Protein AF-A0A1L9BA15-F1 (afdb_monomer_lite)

Structure (mmCIF, N/CA/C/O backbone):
data_AF-A0A1L9BA15-F1
#
_entry.id   AF-A0A1L9BA15-F1
#
loop_
_atom_site.group_PDB
_atom_site.id
_atom_site.type_symbol
_atom_site.label_atom_id
_atom_site.label_alt_id
_atom_site.label_comp_id
_atom_site.label_asym_id
_atom_site.label_entity_id
_atom_site.label_seq_id
_atom_site.pdbx_PDB_ins_code
_atom_site.Cartn_x
_atom_site.Cartn_y
_atom_site.Cartn_z
_atom_site.occupancy
_atom_site.B_iso_or_equiv
_atom_site.auth_seq_id
_atom_site.auth_comp_id
_atom_site.auth_asym_id
_atom_site.auth_atom_id
_atom_site.pdbx_PDB_model_num
ATOM 1 N N . MET A 1 1 ? 88.529 23.471 9.343 1.00 47.31 1 MET A N 1
ATOM 2 C CA . MET A 1 1 ? 87.704 23.273 8.131 1.00 47.31 1 MET A CA 1
ATOM 3 C C . MET A 1 1 ? 87.068 21.887 8.194 1.00 47.31 1 MET A C 1
ATOM 5 O O . MET A 1 1 ? 87.797 20.909 8.275 1.00 47.31 1 MET A O 1
ATOM 9 N N . ARG A 1 2 ? 85.732 21.803 8.253 1.00 42.19 2 ARG A N 1
ATOM 10 C CA . ARG A 1 2 ? 84.929 20.567 8.141 1.00 42.19 2 ARG A CA 1
ATOM 11 C C . ARG A 1 2 ? 83.706 20.891 7.262 1.00 42.19 2 ARG A C 1
ATOM 13 O O . ARG A 1 2 ? 83.178 21.990 7.424 1.00 42.19 2 ARG A O 1
ATOM 20 N N . PRO A 1 3 ? 83.297 20.012 6.330 1.00 46.72 3 PRO A N 1
ATOM 21 C CA . PRO A 1 3 ? 82.296 20.341 5.317 1.00 46.72 3 PRO A CA 1
ATOM 22 C C . PRO A 1 3 ? 80.857 20.263 5.865 1.00 46.72 3 PRO A C 1
ATOM 24 O O . PRO A 1 3 ? 80.617 19.558 6.852 1.00 46.72 3 PRO A O 1
ATOM 27 N N . PRO A 1 4 ? 79.896 20.970 5.236 1.00 54.53 4 PRO A N 1
ATOM 28 C CA . PRO A 1 4 ? 78.495 20.960 5.639 1.00 54.53 4 PRO A CA 1
ATOM 29 C C . PRO A 1 4 ? 77.814 19.650 5.222 1.00 54.53 4 PRO A C 1
ATOM 31 O O . PRO A 1 4 ? 78.038 19.122 4.133 1.00 54.53 4 PRO A O 1
ATOM 34 N N . ARG A 1 5 ? 76.973 19.114 6.111 1.00 55.62 5 ARG A N 1
ATOM 35 C CA . ARG A 1 5 ? 76.168 17.915 5.860 1.00 55.62 5 ARG A CA 1
ATOM 36 C C . ARG A 1 5 ? 74.982 18.278 4.965 1.00 55.62 5 ARG A C 1
ATOM 38 O O . ARG A 1 5 ? 74.135 19.074 5.355 1.00 55.62 5 ARG A O 1
ATOM 45 N N . LEU A 1 6 ? 74.951 17.676 3.778 1.00 55.84 6 LEU A N 1
ATOM 46 C CA . LEU A 1 6 ? 73.839 17.707 2.830 1.00 55.84 6 LEU A CA 1
ATOM 47 C C . LEU A 1 6 ? 72.576 17.131 3.486 1.00 55.84 6 LEU A C 1
ATOM 49 O O . LEU A 1 6 ? 72.524 15.951 3.834 1.00 55.84 6 LEU A O 1
ATOM 53 N N . ALA A 1 7 ? 71.567 17.983 3.661 1.00 54.56 7 ALA A N 1
ATOM 54 C CA . ALA A 1 7 ? 70.228 17.592 4.071 1.00 54.56 7 ALA A CA 1
ATOM 55 C C . ALA A 1 7 ? 69.564 16.812 2.925 1.00 54.56 7 ALA A C 1
ATOM 57 O O . ALA A 1 7 ? 69.231 17.375 1.885 1.00 54.56 7 ALA A O 1
ATOM 58 N N . SER A 1 8 ? 69.409 15.500 3.108 1.00 62.25 8 SER A N 1
ATOM 59 C CA . SER A 1 8 ? 68.640 14.648 2.198 1.00 62.25 8 SER A CA 1
ATOM 60 C C . SER A 1 8 ? 67.152 14.970 2.332 1.00 62.25 8 SER A C 1
ATOM 62 O O . SER A 1 8 ? 66.527 14.626 3.334 1.00 62.25 8 SER A O 1
ATOM 64 N N . LEU A 1 9 ? 66.590 15.632 1.317 1.00 58.16 9 LEU A N 1
ATOM 65 C CA . LEU A 1 9 ? 65.148 15.722 1.109 1.00 58.16 9 LEU A CA 1
ATOM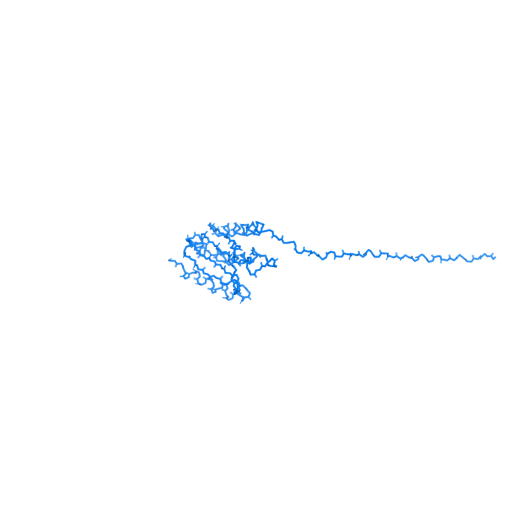 66 C C . LEU A 1 9 ? 64.613 14.334 0.723 1.00 58.16 9 LEU A C 1
ATOM 68 O O . LEU A 1 9 ? 64.749 13.895 -0.418 1.00 58.16 9 LEU A O 1
ATOM 72 N N . LEU A 1 10 ? 63.995 13.649 1.682 1.00 59.12 10 LEU A N 1
ATOM 73 C CA . LEU A 1 10 ? 63.151 12.483 1.434 1.00 59.12 10 LEU A CA 1
ATOM 74 C C . LEU A 1 10 ? 61.813 12.964 0.850 1.00 59.12 10 LEU A C 1
ATOM 76 O O . LEU A 1 10 ? 60.921 13.402 1.574 1.00 59.12 10 LEU A O 1
ATOM 80 N N . LEU A 1 11 ? 61.695 12.903 -0.477 1.00 59.00 11 LEU A N 1
ATOM 81 C CA . LEU A 1 11 ? 60.429 13.015 -1.203 1.00 59.00 11 LEU A CA 1
ATOM 82 C C . LEU A 1 11 ? 59.547 11.805 -0.853 1.00 59.00 11 LEU A C 1
ATOM 84 O O . LEU A 1 11 ? 59.719 10.719 -1.401 1.00 59.00 11 LEU A O 1
ATOM 88 N N . LEU A 1 12 ? 58.610 11.996 0.076 1.00 59.41 12 LEU A N 1
ATOM 89 C CA . LEU A 1 12 ? 57.505 11.071 0.331 1.00 59.41 12 LEU A CA 1
ATOM 90 C C . LEU A 1 12 ? 56.498 11.166 -0.823 1.00 59.41 12 LEU A C 1
ATOM 92 O O . LEU A 1 12 ? 55.601 12.007 -0.830 1.00 59.41 12 LEU A O 1
ATOM 96 N N . THR A 1 13 ? 56.652 10.298 -1.817 1.00 62.91 13 THR A N 1
ATOM 97 C CA . THR A 1 13 ? 55.618 10.012 -2.813 1.00 62.91 13 THR A CA 1
ATOM 98 C C . THR A 1 13 ? 54.492 9.223 -2.147 1.00 62.91 13 THR A C 1
ATOM 100 O O . THR A 1 13 ? 54.563 8.007 -1.988 1.00 62.91 13 THR A O 1
ATOM 103 N N . PHE A 1 14 ? 53.430 9.921 -1.741 1.00 60.16 14 PHE A N 1
ATOM 104 C CA . PHE A 1 14 ? 52.174 9.284 -1.356 1.00 60.16 14 PHE A CA 1
ATOM 105 C C . PHE A 1 14 ? 51.545 8.646 -2.598 1.00 60.16 14 PHE A C 1
ATOM 107 O O . PHE A 1 14 ? 50.926 9.323 -3.418 1.00 60.16 14 PHE A O 1
ATOM 114 N N . ALA A 1 15 ? 51.722 7.334 -2.748 1.00 59.88 15 ALA A N 1
ATOM 115 C CA . ALA A 1 15 ? 50.925 6.535 -3.663 1.00 59.88 15 ALA A CA 1
ATOM 116 C C . ALA A 1 15 ? 49.477 6.541 -3.152 1.00 59.88 15 ALA A C 1
ATOM 118 O O . ALA A 1 15 ? 49.131 5.806 -2.229 1.00 59.88 15 ALA A O 1
ATOM 119 N N . LEU A 1 16 ? 48.642 7.421 -3.708 1.00 63.06 16 LEU A N 1
ATOM 120 C CA . LEU A 1 16 ? 47.197 7.359 -3.520 1.00 63.06 16 LEU A CA 1
ATOM 121 C C . LEU A 1 16 ? 46.725 6.031 -4.125 1.00 63.06 16 LEU A C 1
ATOM 123 O O . LEU A 1 16 ? 46.895 5.842 -5.334 1.00 63.06 16 LEU A O 1
ATOM 127 N N . PRO A 1 17 ? 46.166 5.095 -3.336 1.00 62.94 17 PRO A N 1
ATOM 128 C CA . PRO A 1 17 ? 45.513 3.943 -3.921 1.00 62.94 17 PRO A CA 1
ATOM 129 C C . PRO A 1 17 ? 44.381 4.484 -4.790 1.00 62.94 17 PRO A C 1
ATOM 131 O O . PRO A 1 17 ? 43.506 5.207 -4.309 1.00 62.94 17 PRO A O 1
ATOM 134 N N . ALA A 1 18 ? 44.432 4.177 -6.084 1.00 60.28 18 ALA A N 1
ATOM 135 C CA . ALA A 1 18 ? 43.299 4.359 -6.965 1.00 60.28 18 ALA A CA 1
ATOM 136 C C . ALA A 1 18 ? 42.152 3.540 -6.367 1.00 60.28 18 ALA A C 1
ATOM 138 O O . ALA A 1 18 ? 42.124 2.315 -6.479 1.00 60.28 18 ALA A O 1
ATOM 139 N N . LEU A 1 19 ? 41.243 4.217 -5.665 1.00 59.84 19 LEU A N 1
ATOM 140 C CA . LEU A 1 19 ? 39.937 3.682 -5.338 1.00 59.84 19 LEU A CA 1
ATOM 141 C C . LEU A 1 19 ? 39.258 3.459 -6.687 1.00 59.84 19 LEU A C 1
ATOM 143 O O . LEU A 1 19 ? 38.643 4.366 -7.244 1.00 59.84 19 LEU A O 1
ATOM 147 N N . ALA A 1 20 ? 39.433 2.261 -7.243 1.00 60.47 20 ALA A N 1
ATOM 148 C CA . ALA A 1 20 ? 38.491 1.695 -8.184 1.00 60.47 20 ALA A CA 1
ATOM 149 C C . ALA A 1 20 ? 37.168 1.622 -7.421 1.00 60.47 20 ALA A C 1
ATOM 151 O O . ALA A 1 20 ? 36.885 0.666 -6.705 1.00 60.47 20 ALA A O 1
ATOM 152 N N . GLY A 1 21 ? 36.430 2.731 -7.453 1.00 52.91 21 GLY A N 1
ATOM 153 C CA . GLY A 1 21 ? 35.074 2.791 -6.967 1.00 52.91 21 GLY A CA 1
ATOM 154 C C . GLY A 1 21 ? 34.269 1.905 -7.889 1.00 52.91 21 GLY A C 1
ATOM 155 O O . GLY A 1 21 ? 33.828 2.364 -8.940 1.00 52.91 21 GLY A O 1
ATOM 156 N N . ASP A 1 22 ? 34.113 0.640 -7.508 1.00 58.81 22 ASP A N 1
ATOM 157 C CA . ASP A 1 22 ? 32.990 -0.156 -7.965 1.00 58.81 22 ASP A CA 1
ATOM 158 C C . ASP A 1 22 ? 31.755 0.686 -7.658 1.00 58.81 22 ASP A C 1
ATOM 160 O O . ASP A 1 22 ? 31.360 0.848 -6.498 1.00 58.81 22 ASP A O 1
ATOM 164 N N . ALA A 1 23 ? 31.204 1.321 -8.695 1.00 61.59 23 ALA A N 1
ATOM 165 C CA . ALA A 1 23 ? 29.929 1.997 -8.583 1.00 61.59 23 ALA A CA 1
ATOM 166 C C . ALA A 1 23 ? 28.980 0.964 -7.967 1.00 61.59 23 ALA A C 1
ATOM 168 O O . ALA A 1 23 ? 28.920 -0.150 -8.496 1.00 61.59 23 ALA A O 1
ATOM 169 N N . PRO A 1 24 ? 28.316 1.260 -6.834 1.00 60.31 24 PRO A N 1
ATOM 170 C CA . PRO A 1 24 ? 27.480 0.282 -6.166 1.00 60.31 24 PRO A CA 1
ATOM 171 C C . PRO A 1 24 ? 26.411 -0.165 -7.156 1.00 60.31 24 PRO A C 1
ATOM 173 O O . PRO A 1 24 ? 25.446 0.553 -7.414 1.00 60.31 24 PRO A O 1
ATOM 176 N N . GLY A 1 25 ? 26.622 -1.340 -7.751 1.00 56.41 25 GLY A N 1
ATOM 177 C CA . GLY A 1 25 ? 25.653 -1.958 -8.631 1.00 56.41 25 GLY A CA 1
ATOM 178 C C . GLY A 1 25 ? 24.382 -2.099 -7.817 1.00 56.41 25 GLY A C 1
ATOM 179 O O . GLY A 1 25 ? 24.393 -2.714 -6.747 1.00 56.41 25 GLY A O 1
ATOM 180 N N . THR A 1 26 ? 23.303 -1.469 -8.268 1.00 61.97 26 THR A N 1
ATOM 181 C CA . THR A 1 26 ? 22.002 -1.568 -7.619 1.00 61.97 26 THR A CA 1
ATOM 182 C C . THR A 1 26 ? 21.599 -3.036 -7.627 1.00 61.97 26 THR A C 1
ATOM 184 O O . THR A 1 26 ? 21.189 -3.603 -8.639 1.00 61.97 26 THR A O 1
ATOM 187 N N . ARG A 1 27 ? 21.802 -3.707 -6.490 1.00 66.06 27 ARG A N 1
ATOM 188 C CA . ARG A 1 27 ? 21.474 -5.121 -6.341 1.00 66.06 27 ARG A CA 1
ATOM 189 C C . ARG A 1 27 ? 19.978 -5.271 -6.582 1.00 66.06 27 ARG A C 1
ATOM 191 O O . ARG A 1 27 ? 19.182 -4.807 -5.768 1.00 66.06 27 ARG A O 1
ATOM 198 N N . LYS A 1 28 ? 19.604 -5.922 -7.688 1.00 71.88 28 LYS A N 1
ATOM 199 C CA . LYS A 1 28 ? 18.205 -6.259 -7.964 1.00 71.88 28 LYS A CA 1
ATOM 200 C C . LYS A 1 28 ? 17.675 -7.106 -6.809 1.00 71.88 28 LYS A C 1
ATOM 202 O O . LYS A 1 28 ? 18.197 -8.185 -6.516 1.00 71.88 28 LYS A O 1
ATOM 207 N N . VAL A 1 29 ? 16.666 -6.582 -6.126 1.00 82.19 29 VAL A N 1
ATOM 208 C CA . VAL A 1 29 ? 15.961 -7.274 -5.052 1.00 82.19 29 VAL A CA 1
ATOM 209 C C . VAL A 1 29 ? 15.063 -8.332 -5.695 1.00 82.19 29 VAL A C 1
ATOM 211 O O . VAL A 1 29 ? 14.423 -8.090 -6.717 1.00 82.19 29 VAL A O 1
ATOM 214 N N . SER A 1 30 ? 15.052 -9.551 -5.152 1.00 89.44 30 SER A N 1
ATOM 215 C CA . SER A 1 30 ? 14.207 -10.617 -5.706 1.00 89.44 30 SER A CA 1
ATOM 216 C C . SER A 1 30 ? 12.721 -10.317 -5.469 1.00 89.44 30 SER A C 1
ATOM 218 O O . SER A 1 30 ? 12.374 -9.725 -4.452 1.00 89.44 30 SER A O 1
ATOM 220 N N . ARG A 1 31 ? 11.819 -10.814 -6.330 1.00 90.56 31 ARG A N 1
ATOM 221 C CA . ARG A 1 31 ? 10.356 -10.675 -6.139 1.00 90.56 31 ARG A CA 1
ATOM 222 C C . ARG A 1 31 ? 9.881 -11.143 -4.758 1.00 90.56 31 ARG A C 1
ATOM 224 O O . ARG A 1 31 ? 8.990 -10.550 -4.163 1.00 90.56 31 ARG A O 1
ATOM 231 N N . ARG A 1 32 ? 10.491 -12.212 -4.235 1.00 91.69 32 ARG A N 1
ATOM 232 C CA . ARG A 1 32 ? 10.191 -12.733 -2.895 1.00 91.69 32 ARG A CA 1
ATOM 233 C C . ARG A 1 32 ? 10.581 -11.739 -1.803 1.00 91.69 32 ARG A C 1
ATOM 235 O O . ARG A 1 32 ? 9.844 -11.583 -0.840 1.00 91.69 32 ARG A O 1
ATOM 242 N N . GLU A 1 33 ? 11.731 -11.097 -1.960 1.00 93.12 33 GLU A N 1
ATOM 243 C CA . GLU A 1 33 ? 12.234 -10.112 -1.007 1.00 93.12 33 GLU A CA 1
ATOM 244 C C . GLU A 1 33 ? 11.426 -8.809 -1.066 1.00 93.12 33 GLU A C 1
ATOM 246 O O . GLU A 1 33 ? 11.040 -8.288 -0.029 1.00 93.12 33 GLU A O 1
ATOM 251 N N . GLU A 1 34 ? 11.059 -8.350 -2.262 1.00 92.44 34 GLU A N 1
ATOM 252 C CA . GLU A 1 34 ? 10.118 -7.239 -2.451 1.00 92.44 34 GLU A CA 1
ATOM 253 C C . GLU A 1 34 ? 8.766 -7.505 -1.766 1.00 92.44 34 GLU A C 1
ATOM 255 O O . GLU A 1 34 ? 8.272 -6.673 -1.005 1.00 92.44 34 GLU A O 1
ATOM 260 N N . GLN A 1 35 ? 8.180 -8.692 -1.967 1.00 94.56 35 GLN A N 1
ATOM 261 C CA . GLN A 1 35 ? 6.933 -9.056 -1.291 1.00 94.56 35 GLN A CA 1
ATOM 262 C C . GLN A 1 35 ? 7.117 -9.126 0.233 1.00 94.56 35 GLN A C 1
ATOM 264 O O . GLN A 1 35 ? 6.249 -8.661 0.964 1.00 94.56 35 GLN A O 1
ATOM 269 N N . ARG A 1 36 ? 8.254 -9.639 0.725 1.00 96.69 36 ARG A N 1
ATOM 270 C CA . ARG A 1 36 ? 8.563 -9.686 2.164 1.00 96.69 36 ARG A CA 1
ATOM 271 C C . ARG A 1 36 ? 8.602 -8.285 2.781 1.00 96.69 36 ARG A C 1
ATOM 273 O O . ARG A 1 36 ? 8.032 -8.081 3.849 1.00 96.69 36 ARG A O 1
ATOM 280 N N . LEU A 1 37 ? 9.249 -7.327 2.116 1.00 95.12 37 LEU A N 1
ATOM 281 C CA . LEU A 1 37 ? 9.318 -5.932 2.567 1.00 95.12 37 LEU A CA 1
ATOM 282 C C . LEU A 1 37 ? 7.930 -5.280 2.606 1.00 95.12 37 LEU A C 1
ATOM 284 O O . LEU A 1 37 ? 7.602 -4.570 3.560 1.00 95.12 37 LEU A O 1
ATOM 288 N N . LEU A 1 38 ? 7.089 -5.566 1.608 1.00 94.62 38 LEU A N 1
ATOM 289 C CA . LEU A 1 38 ? 5.700 -5.118 1.603 1.00 94.62 38 LEU A CA 1
ATOM 290 C C . LEU A 1 38 ? 4.895 -5.742 2.752 1.00 94.62 38 LEU A C 1
ATOM 292 O O . LEU A 1 38 ? 4.175 -5.031 3.450 1.00 94.62 38 LEU A O 1
ATOM 296 N N . ASP A 1 39 ? 5.047 -7.045 2.996 1.00 96.69 39 ASP A N 1
ATOM 297 C CA . ASP A 1 39 ? 4.363 -7.748 4.088 1.00 96.69 39 ASP A CA 1
ATOM 298 C C . ASP A 1 39 ? 4.743 -7.164 5.461 1.00 96.69 39 ASP A C 1
ATOM 300 O O . ASP A 1 39 ? 3.888 -7.020 6.340 1.00 96.69 39 ASP A O 1
ATOM 304 N N . GLU A 1 40 ? 6.006 -6.769 5.654 1.00 97.44 40 GLU A N 1
ATOM 305 C CA . GLU A 1 40 ? 6.448 -6.072 6.866 1.00 97.44 40 GLU A CA 1
ATOM 306 C C . GLU A 1 40 ? 5.779 -4.707 7.035 1.00 97.44 40 GLU A C 1
ATOM 308 O O . GLU A 1 40 ? 5.384 -4.353 8.150 1.00 97.44 40 GLU A O 1
ATOM 313 N N . ALA A 1 41 ? 5.633 -3.943 5.950 1.00 95.38 41 ALA A N 1
ATOM 314 C CA . ALA A 1 41 ? 4.918 -2.675 5.980 1.00 95.38 41 ALA A CA 1
ATOM 315 C C . ALA A 1 41 ? 3.438 -2.885 6.334 1.00 95.38 41 ALA A C 1
ATOM 317 O O . ALA A 1 41 ? 2.948 -2.267 7.277 1.00 95.38 41 ALA A O 1
ATOM 318 N N . VAL A 1 42 ? 2.763 -3.838 5.681 1.00 96.00 42 VAL A N 1
ATOM 319 C CA . VAL A 1 42 ? 1.365 -4.197 5.976 1.00 96.00 42 VAL A CA 1
ATOM 320 C C . VAL A 1 42 ? 1.199 -4.605 7.436 1.00 96.00 42 VAL A C 1
ATOM 322 O O . VAL A 1 42 ? 0.237 -4.198 8.086 1.00 96.00 42 VAL A O 1
ATOM 325 N N . LYS A 1 43 ? 2.138 -5.385 7.984 1.00 97.19 43 LYS A N 1
ATOM 326 C CA . LYS A 1 43 ? 2.105 -5.801 9.390 1.00 97.19 43 LYS A CA 1
ATOM 327 C C . LYS A 1 43 ? 2.139 -4.601 10.339 1.00 97.19 43 LYS A C 1
ATOM 329 O O . LYS A 1 43 ? 1.359 -4.576 11.290 1.00 97.19 43 LYS A O 1
ATOM 334 N N . ARG A 1 44 ? 3.017 -3.620 10.094 1.00 96.31 44 ARG A N 1
ATOM 335 C CA . ARG A 1 44 ? 3.092 -2.396 10.912 1.00 96.31 44 ARG A CA 1
ATOM 336 C C . ARG A 1 44 ? 1.797 -1.593 10.829 1.00 96.31 44 ARG A C 1
ATOM 338 O O . ARG A 1 44 ? 1.244 -1.238 11.866 1.00 96.31 44 ARG A O 1
ATOM 345 N N . THR A 1 45 ? 1.270 -1.397 9.627 1.00 95.19 45 THR A N 1
ATOM 346 C CA . THR A 1 45 ? 0.019 -0.662 9.420 1.00 95.19 45 THR A CA 1
ATOM 347 C C . THR A 1 45 ? -1.179 -1.367 10.057 1.00 95.19 45 THR A C 1
ATOM 349 O O . THR A 1 45 ? -1.991 -0.730 10.719 1.00 95.19 45 THR A O 1
ATOM 352 N N . ASN A 1 46 ? -1.276 -2.695 9.944 1.00 95.94 46 ASN A N 1
ATOM 353 C CA . ASN A 1 46 ? -2.312 -3.476 10.624 1.00 95.94 46 ASN A CA 1
ATOM 354 C C . ASN A 1 46 ? -2.246 -3.306 12.144 1.00 95.94 46 ASN A C 1
ATOM 356 O O . ASN A 1 46 ? -3.288 -3.154 12.777 1.00 95.94 46 ASN A O 1
ATOM 360 N N . ALA A 1 47 ? -1.041 -3.291 12.722 1.00 95.38 47 ALA A N 1
ATOM 361 C CA . ALA A 1 47 ? -0.862 -3.044 14.149 1.00 95.38 47 ALA A CA 1
ATOM 362 C C . ALA A 1 47 ? -1.312 -1.628 14.548 1.00 95.38 47 ALA A C 1
ATOM 364 O O . ALA A 1 47 ? -2.014 -1.483 15.544 1.00 95.38 47 ALA A O 1
ATOM 365 N N . ALA A 1 48 ? -0.974 -0.606 13.754 1.00 92.56 48 ALA A N 1
ATOM 366 C CA . ALA A 1 48 ? -1.386 0.777 14.004 1.00 92.56 48 ALA A CA 1
ATOM 367 C C . ALA A 1 48 ? -2.910 0.976 13.886 1.00 92.56 48 ALA A C 1
ATOM 369 O O . ALA A 1 48 ? -3.520 1.676 14.688 1.00 92.56 48 ALA A O 1
ATOM 370 N N . CYS A 1 49 ? -3.539 0.320 12.911 1.00 92.75 49 CYS A N 1
ATOM 371 C CA . CYS A 1 49 ? -4.962 0.471 12.603 1.00 92.75 49 CYS A CA 1
ATOM 372 C C . CYS A 1 49 ? -5.888 -0.498 13.359 1.00 92.75 49 CYS A C 1
ATOM 374 O O . CYS A 1 49 ? -7.116 -0.359 13.324 1.00 92.75 49 CYS A O 1
ATOM 376 N N . GLY A 1 50 ? -5.328 -1.537 13.986 1.00 94.12 50 GLY A N 1
ATOM 377 C CA . GLY A 1 50 ? -6.090 -2.689 14.472 1.00 94.12 50 GLY A CA 1
ATOM 378 C C . GLY A 1 50 ? -6.804 -3.454 13.350 1.00 94.12 50 GLY A C 1
ATOM 379 O O . GLY A 1 50 ? -7.863 -4.026 13.594 1.00 94.12 50 GLY A O 1
ATOM 380 N N . ALA A 1 51 ? -6.271 -3.417 12.125 1.00 92.56 51 ALA A N 1
ATOM 381 C CA . ALA A 1 51 ? -6.864 -4.008 10.925 1.00 92.56 51 ALA A CA 1
ATOM 382 C C . ALA A 1 51 ? -6.239 -5.374 10.577 1.00 92.56 51 ALA A C 1
ATOM 384 O O . ALA A 1 51 ? -5.233 -5.785 11.151 1.00 92.56 51 ALA A O 1
ATOM 385 N N . ALA A 1 52 ? -6.842 -6.082 9.617 1.00 93.56 52 ALA A N 1
ATOM 386 C CA . ALA A 1 52 ? -6.375 -7.383 9.127 1.00 93.56 52 ALA A CA 1
ATOM 387 C C . ALA A 1 52 ? -6.223 -7.385 7.596 1.00 93.56 52 ALA A C 1
ATOM 389 O O . ALA A 1 52 ? -6.704 -8.281 6.897 1.00 93.56 52 ALA A O 1
ATOM 390 N N . MET A 1 53 ? -5.574 -6.349 7.067 1.00 91.81 53 MET A N 1
ATOM 391 C CA . MET A 1 53 ? -5.334 -6.203 5.636 1.00 91.81 53 MET A CA 1
ATOM 392 C C . MET A 1 53 ? -4.280 -7.193 5.142 1.00 91.81 53 MET A C 1
ATOM 394 O O . MET A 1 53 ? -3.347 -7.557 5.861 1.00 91.81 53 MET A O 1
ATOM 398 N N . ARG A 1 54 ? -4.391 -7.569 3.869 1.00 93.88 54 ARG A N 1
ATOM 399 C CA . ARG A 1 54 ? -3.361 -8.285 3.110 1.00 93.88 54 ARG A CA 1
ATOM 400 C C . ARG A 1 54 ? -3.058 -7.499 1.844 1.00 93.88 54 ARG A C 1
ATOM 402 O O . ARG A 1 54 ? -3.992 -7.011 1.217 1.00 93.88 54 ARG A O 1
ATOM 409 N N . MET A 1 55 ? -1.792 -7.416 1.447 1.00 92.69 55 MET A N 1
ATOM 410 C CA . MET A 1 55 ? -1.397 -6.751 0.205 1.00 92.69 55 MET A CA 1
ATOM 411 C C . MET A 1 55 ? -0.505 -7.659 -0.634 1.00 92.69 55 MET A C 1
ATOM 413 O O . MET A 1 55 ? 0.316 -8.391 -0.088 1.00 92.69 55 MET A O 1
ATOM 417 N N . ARG A 1 56 ? -0.674 -7.648 -1.957 1.00 93.69 56 ARG A N 1
ATOM 418 C CA . ARG A 1 56 ? 0.143 -8.447 -2.884 1.00 93.69 56 ARG A CA 1
ATOM 419 C C . ARG A 1 56 ? 0.558 -7.628 -4.092 1.00 93.69 56 ARG A C 1
ATOM 421 O O . ARG A 1 56 ? -0.248 -6.858 -4.607 1.00 93.69 56 ARG A O 1
ATOM 428 N N . ILE A 1 57 ? 1.785 -7.837 -4.555 1.00 91.50 57 ILE A N 1
ATOM 429 C CA . ILE A 1 57 ? 2.275 -7.263 -5.810 1.00 91.50 57 ILE A CA 1
ATOM 430 C C . ILE A 1 57 ? 1.800 -8.150 -6.961 1.00 91.50 57 ILE A C 1
ATOM 432 O O . ILE A 1 57 ? 2.056 -9.357 -6.965 1.00 91.50 57 ILE A O 1
ATOM 436 N N . ASP A 1 58 ? 1.121 -7.560 -7.943 1.00 91.19 58 ASP A N 1
ATOM 437 C CA . ASP A 1 58 ? 0.769 -8.258 -9.175 1.00 91.19 58 ASP A CA 1
ATOM 438 C C . ASP A 1 58 ? 1.933 -8.211 -10.164 1.00 91.19 58 ASP A C 1
ATOM 440 O O . ASP A 1 58 ? 2.024 -7.363 -11.053 1.00 91.19 58 ASP A O 1
ATOM 444 N N . TRP A 1 59 ? 2.841 -9.167 -10.015 1.00 89.25 59 TRP A N 1
ATOM 445 C CA . TRP A 1 59 ? 4.040 -9.274 -10.838 1.00 89.25 59 TRP A CA 1
ATOM 446 C C . TRP A 1 59 ? 3.780 -9.389 -12.344 1.00 89.25 59 TRP A C 1
ATOM 448 O O . TRP A 1 59 ? 4.704 -9.116 -13.111 1.00 89.25 59 TRP A O 1
ATOM 458 N N . SER A 1 60 ? 2.578 -9.793 -12.773 1.00 88.38 60 SER A N 1
ATOM 459 C CA . SER A 1 60 ? 2.242 -9.894 -14.199 1.00 88.38 60 SER A CA 1
ATOM 460 C C . SER A 1 60 ? 2.179 -8.515 -14.862 1.00 88.38 60 SER A C 1
ATOM 462 O O . SER A 1 60 ? 2.627 -8.350 -15.994 1.00 88.38 60 SER A O 1
ATOM 464 N N . THR A 1 61 ? 1.729 -7.513 -14.106 1.00 85.88 61 THR A N 1
ATOM 465 C CA . THR A 1 61 ? 1.605 -6.120 -14.549 1.00 85.88 61 THR A CA 1
ATOM 466 C C . THR A 1 61 ? 2.935 -5.364 -14.456 1.00 85.88 61 THR A C 1
ATOM 468 O O . THR A 1 61 ? 3.306 -4.617 -15.358 1.00 85.88 61 THR A O 1
ATOM 471 N N . TRP A 1 62 ? 3.725 -5.638 -13.414 1.00 79.44 62 TRP A N 1
ATOM 472 C CA . TRP A 1 62 ? 5.024 -4.995 -13.195 1.00 79.44 62 TRP A CA 1
ATOM 473 C C . TRP A 1 62 ? 6.102 -5.481 -14.166 1.00 79.44 62 TRP A C 1
ATOM 475 O O . TRP A 1 62 ? 6.870 -4.680 -14.687 1.00 79.44 62 TRP A O 1
ATOM 485 N N . ALA A 1 63 ? 6.155 -6.786 -14.452 1.00 74.94 63 ALA A N 1
ATOM 486 C CA . ALA A 1 63 ? 7.183 -7.351 -15.326 1.00 74.94 63 ALA A CA 1
ATOM 487 C C . ALA A 1 63 ? 7.089 -6.859 -16.781 1.00 74.94 63 ALA A C 1
ATOM 489 O O . ALA A 1 63 ? 8.100 -6.853 -17.479 1.00 74.94 63 ALA A O 1
ATOM 490 N N . ALA A 1 64 ? 5.893 -6.468 -17.228 1.00 70.06 64 ALA A N 1
ATOM 491 C CA . ALA A 1 64 ? 5.663 -5.948 -18.572 1.00 70.06 64 ALA A CA 1
ATOM 492 C C . ALA A 1 64 ? 6.106 -4.485 -18.735 1.00 70.06 64 ALA A C 1
ATOM 494 O O . ALA A 1 64 ? 6.407 -4.064 -19.846 1.00 70.06 64 ALA A O 1
ATOM 495 N N . GLN A 1 65 ? 6.134 -3.722 -17.640 1.00 66.31 65 GLN A N 1
ATOM 496 C CA . GLN A 1 65 ? 6.241 -2.261 -17.674 1.00 66.31 65 GLN A CA 1
ATOM 497 C C . GLN A 1 65 ? 7.528 -1.731 -17.025 1.00 66.31 65 GLN A C 1
ATOM 499 O O . GLN A 1 65 ? 7.971 -0.634 -17.353 1.00 66.31 65 GLN A O 1
ATOM 504 N N . ASP A 1 66 ? 8.153 -2.501 -16.127 1.00 64.00 66 ASP A N 1
ATOM 505 C CA . ASP A 1 66 ? 9.406 -2.132 -15.466 1.00 64.00 66 ASP A CA 1
ATOM 506 C C . ASP A 1 66 ? 10.308 -3.369 -15.244 1.00 64.00 66 ASP A C 1
ATOM 508 O O . ASP A 1 66 ? 10.099 -4.144 -14.303 1.00 64.00 66 ASP A O 1
ATOM 512 N N . PRO A 1 67 ? 11.341 -3.589 -16.084 1.00 56.34 67 PRO A N 1
ATOM 513 C CA . PRO A 1 67 ? 12.239 -4.747 -15.998 1.00 56.34 67 PRO A CA 1
ATOM 514 C C . PRO A 1 67 ? 13.249 -4.700 -14.824 1.00 56.34 67 PRO A C 1
ATOM 516 O O . PRO A 1 67 ? 14.235 -5.459 -14.794 1.00 56.34 67 PRO A O 1
ATOM 519 N N . GLY A 1 68 ? 13.005 -3.858 -13.817 1.00 57.28 68 GLY A N 1
ATOM 520 C CA . GLY A 1 68 ? 13.684 -3.897 -12.524 1.00 57.28 68 GLY A CA 1
ATOM 521 C C . GLY A 1 68 ? 14.496 -2.652 -12.200 1.00 57.28 68 GLY A C 1
ATOM 522 O O . GLY A 1 68 ? 15.563 -2.787 -11.599 1.00 57.28 68 GLY A O 1
ATOM 523 N N . GLU A 1 69 ? 14.021 -1.480 -12.614 1.00 61.00 69 GLU A N 1
ATOM 524 C CA . GLU A 1 69 ? 14.565 -0.192 -12.184 1.00 61.00 69 GLU A CA 1
ATOM 525 C C . GLU A 1 69 ? 13.884 0.312 -10.911 1.00 61.00 69 GLU A C 1
ATOM 527 O O . GLU A 1 69 ? 14.562 0.846 -10.030 1.00 61.00 69 GLU A O 1
ATOM 532 N N . ARG A 1 70 ? 12.571 0.101 -10.752 1.00 70.06 70 ARG A N 1
ATOM 533 C CA . ARG A 1 70 ? 11.864 0.496 -9.525 1.00 70.06 70 ARG A CA 1
ATOM 534 C C . ARG A 1 70 ? 11.777 -0.647 -8.530 1.00 70.06 70 ARG A C 1
ATOM 536 O O . ARG A 1 70 ? 11.915 -1.819 -8.870 1.00 70.06 70 ARG A O 1
ATOM 543 N N . ARG A 1 71 ? 11.543 -0.269 -7.273 1.00 81.75 71 ARG A N 1
ATOM 544 C CA . ARG A 1 71 ? 11.300 -1.156 -6.133 1.00 81.75 71 ARG A CA 1
ATOM 545 C C . ARG A 1 71 ? 9.794 -1.206 -5.873 1.00 81.75 71 ARG A C 1
ATOM 547 O O . ARG A 1 71 ? 9.274 -0.282 -5.240 1.00 81.75 71 ARG A O 1
ATOM 554 N N . PRO A 1 72 ? 9.064 -2.217 -6.380 1.00 86.44 72 PRO A N 1
ATOM 555 C CA . PRO A 1 72 ? 7.608 -2.251 -6.283 1.00 86.44 72 PRO A CA 1
ATOM 556 C C . PRO A 1 72 ? 7.100 -2.104 -4.852 1.00 86.44 72 PRO A C 1
ATOM 558 O O . PRO A 1 72 ? 6.124 -1.392 -4.627 1.00 86.44 72 PRO A O 1
ATOM 561 N N . HIS A 1 73 ? 7.790 -2.690 -3.867 1.00 89.25 73 HIS A N 1
ATOM 562 C CA . HIS A 1 73 ? 7.393 -2.566 -2.467 1.00 89.25 73 HIS A CA 1
ATOM 563 C C . HIS A 1 73 ? 7.343 -1.110 -1.982 1.00 89.25 73 HIS A C 1
ATOM 565 O O . HIS A 1 73 ? 6.467 -0.792 -1.181 1.00 89.25 73 HIS A O 1
ATOM 571 N N . GLU A 1 74 ? 8.231 -0.224 -2.449 1.00 86.44 74 GLU A N 1
ATOM 572 C CA . GLU A 1 74 ? 8.264 1.185 -2.030 1.00 86.44 74 GLU A CA 1
ATOM 573 C C . GLU A 1 74 ? 7.020 1.920 -2.532 1.00 86.44 74 GLU A C 1
ATOM 575 O O . GLU A 1 74 ? 6.326 2.567 -1.745 1.00 86.44 74 GLU A O 1
ATOM 580 N N . GLY A 1 75 ? 6.689 1.743 -3.817 1.00 82.50 75 GLY A N 1
ATOM 581 C CA . GLY A 1 75 ? 5.470 2.294 -4.405 1.00 82.50 75 GLY A CA 1
ATOM 582 C C . GLY A 1 75 ? 4.234 1.772 -3.679 1.00 82.50 75 GLY A C 1
ATOM 583 O O . GLY A 1 75 ? 3.432 2.552 -3.164 1.00 82.50 75 GLY A O 1
ATOM 584 N N . CYS A 1 76 ? 4.127 0.449 -3.551 1.00 87.44 76 CYS A N 1
ATOM 585 C CA . CYS A 1 76 ? 3.009 -0.213 -2.887 1.00 87.44 76 CYS A CA 1
ATOM 586 C C . CYS A 1 76 ? 2.846 0.256 -1.429 1.00 87.44 76 CYS A C 1
ATOM 588 O O . CYS A 1 76 ? 1.728 0.490 -0.969 1.00 87.44 76 CYS A O 1
ATOM 590 N N . SER A 1 77 ? 3.951 0.468 -0.708 1.00 89.81 77 SER A N 1
ATOM 591 C CA . SER A 1 77 ? 3.932 0.902 0.694 1.00 89.81 77 SER A CA 1
ATOM 592 C C . SER A 1 77 ? 3.525 2.366 0.882 1.00 89.81 77 SER A C 1
ATOM 594 O O . SER A 1 77 ? 3.120 2.738 1.981 1.00 89.81 77 SER A O 1
ATOM 596 N N . ALA A 1 78 ? 3.569 3.212 -0.154 1.00 84.44 78 ALA A N 1
ATOM 597 C CA . ALA A 1 78 ? 3.106 4.600 -0.049 1.00 84.44 78 ALA A CA 1
ATOM 598 C C . ALA A 1 78 ? 1.605 4.691 0.288 1.00 84.44 78 ALA A C 1
ATOM 600 O O . ALA A 1 78 ? 1.175 5.586 1.017 1.00 84.44 78 ALA A O 1
ATOM 601 N N . PHE A 1 79 ? 0.808 3.726 -0.181 1.00 84.44 79 PHE A N 1
ATOM 602 C CA . PHE A 1 79 ? -0.601 3.600 0.197 1.00 84.44 79 PHE A CA 1
ATOM 603 C C . PHE A 1 79 ? -0.786 3.388 1.696 1.00 84.44 79 PHE A C 1
ATOM 605 O O . PHE A 1 79 ? -1.665 3.984 2.314 1.00 84.44 79 PHE A O 1
ATOM 612 N N . LEU A 1 80 ? 0.073 2.560 2.287 1.00 89.62 80 LEU A N 1
ATOM 613 C CA . LEU A 1 80 ? -0.018 2.207 3.695 1.00 89.62 80 LEU A CA 1
ATOM 614 C C . LEU A 1 80 ? 0.173 3.427 4.599 1.00 89.62 80 LEU A C 1
ATOM 616 O O . LEU A 1 80 ? -0.483 3.511 5.626 1.00 89.62 80 LEU A O 1
ATOM 620 N N . LYS A 1 81 ? 0.953 4.431 4.177 1.00 87.19 81 LYS A N 1
ATOM 621 C CA . LYS A 1 81 ? 1.056 5.703 4.910 1.00 87.19 81 LYS A CA 1
ATOM 622 C C . LYS A 1 81 ? -0.253 6.494 4.943 1.00 87.19 81 LYS A C 1
ATOM 624 O O . LYS A 1 81 ? -0.554 7.128 5.946 1.00 87.19 81 LYS A O 1
ATOM 629 N N . VAL A 1 82 ? -1.040 6.464 3.864 1.00 83.50 82 VAL A N 1
ATOM 630 C CA . VAL A 1 82 ? -2.376 7.099 3.850 1.00 83.50 82 VAL A CA 1
ATOM 631 C C . VAL A 1 82 ? -3.304 6.358 4.797 1.00 83.50 82 VAL A C 1
ATOM 633 O O . VAL A 1 82 ? -4.040 6.980 5.555 1.00 83.50 82 VAL A O 1
ATOM 636 N N . VAL A 1 83 ? -3.244 5.027 4.772 1.00 87.00 83 VAL A N 1
ATOM 637 C CA . VAL A 1 83 ? -4.009 4.196 5.698 1.00 87.00 83 VAL A CA 1
ATOM 638 C C . VAL A 1 83 ? -3.646 4.519 7.148 1.00 87.00 83 VAL A C 1
ATOM 640 O O . VAL A 1 83 ? -4.543 4.724 7.958 1.00 87.00 83 VAL A O 1
ATOM 643 N N . GLU A 1 84 ? -2.355 4.612 7.468 1.00 90.12 84 GLU A N 1
ATOM 644 C CA . GLU A 1 84 ? -1.880 4.992 8.804 1.00 90.12 84 GLU A CA 1
ATOM 645 C C . GLU A 1 84 ? -2.433 6.353 9.234 1.00 90.12 84 GLU A C 1
ATOM 647 O O . GLU A 1 84 ? -2.929 6.460 10.352 1.00 90.12 84 GLU A O 1
ATOM 652 N N . HIS A 1 85 ? -2.437 7.343 8.336 1.00 86.75 85 HIS A N 1
ATOM 653 C CA . HIS A 1 85 ? -2.994 8.666 8.617 1.00 86.75 85 HIS A CA 1
ATOM 654 C C . HIS A 1 85 ? -4.495 8.618 8.941 1.00 86.75 85 HIS A C 1
ATOM 656 O O . HIS A 1 85 ? -4.947 9.194 9.924 1.00 86.75 85 HIS A O 1
ATOM 662 N N . ILE A 1 86 ? -5.280 7.856 8.176 1.00 84.50 86 ILE A N 1
ATOM 663 C CA . ILE A 1 86 ? -6.721 7.681 8.438 1.00 84.50 86 ILE A CA 1
ATOM 664 C C . ILE A 1 86 ? -6.953 7.030 9.803 1.00 84.50 86 ILE A C 1
ATOM 666 O O . ILE A 1 86 ? -7.873 7.397 10.535 1.00 84.50 86 ILE A O 1
ATOM 670 N N . CYS A 1 87 ? -6.092 6.084 10.175 1.00 91.56 87 CYS A N 1
ATOM 671 C CA . CYS A 1 87 ? -6.140 5.395 11.460 1.00 91.56 87 CYS A CA 1
ATOM 672 C C . CYS A 1 87 ? -5.742 6.258 12.665 1.00 91.56 87 CYS A C 1
ATOM 674 O O . CYS A 1 87 ? -5.828 5.767 13.795 1.00 91.56 87 CYS A O 1
ATOM 676 N N . GLU A 1 88 ? -5.335 7.515 12.473 1.00 91.69 88 GLU A N 1
ATOM 677 C CA . GLU A 1 88 ? -5.114 8.458 13.577 1.00 91.69 88 GLU A CA 1
ATOM 678 C C . GLU A 1 88 ? -6.425 8.787 14.314 1.00 91.69 88 GLU A C 1
ATOM 680 O O . GLU A 1 88 ? -6.404 9.151 15.490 1.00 91.69 88 GLU A O 1
ATOM 685 N N . THR A 1 89 ? -7.578 8.600 13.660 1.00 89.50 89 THR A N 1
ATOM 686 C CA . THR A 1 89 ? -8.908 8.798 14.255 1.00 89.50 89 THR A CA 1
ATOM 687 C C . THR A 1 89 ? -9.593 7.466 14.579 1.00 89.50 89 THR A C 1
ATOM 689 O O . THR A 1 89 ? -9.419 6.461 13.887 1.00 89.50 89 THR A O 1
ATOM 692 N N . SER A 1 90 ? -10.426 7.437 15.626 1.00 90.06 90 SER A N 1
ATOM 693 C CA . SER A 1 90 ? -11.196 6.238 16.003 1.00 90.06 90 SER A CA 1
ATOM 694 C C . SER A 1 90 ? -12.192 5.810 14.918 1.00 90.06 90 SER A C 1
ATOM 696 O O . SER A 1 90 ? -12.383 4.613 14.687 1.00 90.06 90 SER A O 1
ATOM 698 N N . GLU A 1 91 ? -12.792 6.780 14.224 1.00 87.94 91 GLU A N 1
ATOM 699 C CA . GLU A 1 91 ? -13.673 6.550 13.079 1.00 87.94 91 GLU A CA 1
ATOM 700 C C . GLU A 1 91 ? -12.914 5.887 11.924 1.00 87.94 91 GLU A C 1
ATOM 702 O O . GLU A 1 91 ? -13.334 4.832 11.436 1.00 87.94 91 GLU A O 1
ATOM 707 N N . GLY A 1 92 ? -11.753 6.436 11.556 1.00 87.25 92 GLY A N 1
ATOM 708 C CA . GLY A 1 92 ? -10.900 5.883 10.510 1.00 87.25 92 GLY A CA 1
ATOM 709 C C . GLY A 1 92 ? -10.387 4.479 10.836 1.00 87.25 92 GLY A C 1
ATOM 710 O O . GLY A 1 92 ? -10.440 3.593 9.982 1.00 87.25 92 GLY A O 1
ATOM 711 N N . GLN A 1 93 ? -10.006 4.199 12.088 1.00 90.38 93 GLN A N 1
ATOM 712 C CA . GLN A 1 93 ? -9.692 2.827 12.514 1.00 90.38 93 GLN A CA 1
ATOM 713 C C . GLN A 1 93 ? -10.885 1.884 12.337 1.00 90.38 93 GLN A C 1
ATOM 715 O O . GLN A 1 93 ? -10.738 0.780 11.808 1.00 90.38 93 GLN A O 1
ATOM 720 N N . GLY A 1 94 ? -12.078 2.306 12.767 1.00 89.25 94 GLY A N 1
ATOM 721 C CA . GLY A 1 94 ? -13.303 1.530 12.601 1.00 89.25 94 GLY A CA 1
ATOM 722 C C . GLY A 1 94 ? -13.590 1.214 11.133 1.00 89.25 94 GLY A C 1
ATOM 723 O O . GLY A 1 94 ? -13.934 0.077 10.807 1.00 89.25 94 GLY A O 1
ATOM 724 N N . TYR A 1 95 ? -13.398 2.193 10.249 1.00 84.19 95 TYR A N 1
ATOM 725 C CA . TYR A 1 95 ? -13.531 2.032 8.803 1.00 84.19 95 TYR A CA 1
ATOM 726 C C . TYR A 1 95 ? -12.538 1.000 8.250 1.00 84.19 95 TYR A C 1
ATOM 728 O O . TYR A 1 95 ? -12.938 0.019 7.615 1.00 84.19 95 TYR A O 1
ATOM 736 N N . MET A 1 96 ? -11.252 1.167 8.563 1.00 86.88 96 MET A N 1
ATOM 737 C CA . MET A 1 96 ? -10.176 0.300 8.078 1.00 86.88 96 MET A CA 1
ATOM 738 C C . MET A 1 96 ? -10.357 -1.162 8.492 1.00 86.88 96 MET A C 1
ATOM 740 O O . MET A 1 96 ? -10.099 -2.067 7.699 1.00 86.88 96 MET A O 1
ATOM 744 N N . ARG A 1 97 ? -10.878 -1.409 9.700 1.00 88.69 97 ARG A N 1
ATOM 745 C CA . ARG A 1 97 ? -11.206 -2.761 10.183 1.00 88.69 97 ARG A CA 1
ATOM 746 C C . ARG A 1 97 ? -12.305 -3.453 9.378 1.00 88.69 97 ARG A C 1
ATOM 748 O O . ARG A 1 97 ? -12.307 -4.680 9.297 1.00 88.69 97 ARG A O 1
ATOM 755 N N . ARG A 1 98 ? -13.254 -2.695 8.822 1.00 83.75 98 ARG A N 1
ATOM 756 C CA . ARG A 1 98 ? -14.416 -3.247 8.107 1.00 83.75 98 ARG A CA 1
ATOM 757 C C . ARG A 1 98 ? -14.143 -3.459 6.622 1.00 83.75 98 ARG A C 1
ATOM 759 O O . ARG A 1 98 ? -14.498 -4.507 6.086 1.00 83.75 98 ARG A O 1
ATOM 766 N N . MET A 1 99 ? -13.533 -2.471 5.972 1.00 76.00 99 MET A N 1
ATOM 767 C CA . MET A 1 99 ? -13.555 -2.357 4.510 1.00 76.00 99 MET A CA 1
ATOM 768 C C . MET A 1 99 ? -12.373 -3.032 3.817 1.00 76.00 99 MET A C 1
ATOM 770 O O . MET A 1 99 ? -12.525 -3.634 2.755 1.00 76.00 99 MET A O 1
ATOM 774 N N . LEU A 1 100 ? -11.185 -2.961 4.410 1.00 74.19 100 LEU A N 1
ATOM 775 C CA . LEU A 1 100 ? -9.949 -3.325 3.729 1.00 74.19 100 LEU A CA 1
ATOM 776 C C . LEU A 1 100 ? -9.470 -4.706 4.172 1.00 7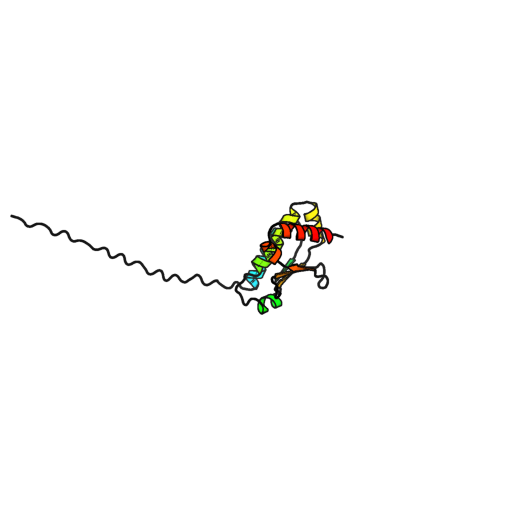4.19 100 LEU A C 1
ATOM 778 O O . LEU A 1 100 ? -8.878 -4.883 5.232 1.00 74.19 100 LEU A O 1
ATOM 782 N N . LYS A 1 101 ? -9.735 -5.712 3.332 1.00 83.44 101 LYS A N 1
ATOM 783 C CA . LYS A 1 101 ? -9.265 -7.091 3.552 1.00 83.44 101 LYS A CA 1
ATOM 784 C C . LYS A 1 101 ? -8.135 -7.475 2.620 1.00 83.44 101 LYS A C 1
ATOM 786 O O . LYS A 1 101 ? -7.234 -8.220 3.011 1.00 83.44 101 LYS A O 1
ATOM 791 N N . THR A 1 102 ? -8.193 -7.053 1.362 1.00 86.12 102 THR A N 1
ATOM 792 C CA . THR A 1 102 ? -7.181 -7.404 0.367 1.00 86.12 102 THR A CA 1
ATOM 793 C C . THR A 1 102 ? -6.930 -6.234 -0.571 1.00 86.12 102 THR A C 1
ATOM 795 O O . THR A 1 102 ? -7.858 -5.595 -1.057 1.00 86.12 102 THR A O 1
ATOM 798 N N . VAL A 1 103 ? -5.648 -5.960 -0.787 1.00 87.62 103 VAL A N 1
ATOM 799 C CA . VAL A 1 103 ? -5.145 -4.909 -1.661 1.00 87.62 103 VAL A CA 1
ATOM 800 C C . VAL A 1 103 ? -4.233 -5.548 -2.696 1.00 87.62 103 VAL A C 1
ATOM 802 O O . VAL A 1 103 ? -3.308 -6.289 -2.351 1.00 87.62 103 VAL A O 1
ATOM 805 N N . ARG A 1 104 ? -4.479 -5.275 -3.971 1.00 89.88 104 ARG A N 1
ATOM 806 C CA . ARG A 1 104 ? -3.584 -5.679 -5.053 1.00 89.88 104 ARG A CA 1
ATOM 807 C C . ARG A 1 104 ? -2.821 -4.457 -5.536 1.00 89.88 104 ARG A C 1
ATOM 809 O O . ARG A 1 104 ? -3.410 -3.404 -5.735 1.00 89.88 104 ARG A O 1
ATOM 816 N N . CYS A 1 105 ? -1.512 -4.587 -5.665 1.00 89.12 105 CYS A N 1
ATOM 817 C CA . CYS A 1 105 ? -0.643 -3.534 -6.154 1.00 89.12 105 CYS A CA 1
ATOM 818 C C . CYS A 1 105 ? -0.206 -3.866 -7.574 1.00 89.12 105 CYS A C 1
ATOM 820 O O . CYS A 1 105 ? 0.625 -4.749 -7.794 1.00 89.12 105 CYS A O 1
ATOM 822 N N . GLU A 1 106 ? -0.790 -3.165 -8.526 1.00 88.12 106 GLU A N 1
ATOM 823 C CA . GLU A 1 106 ? -0.606 -3.363 -9.954 1.00 88.12 106 GLU A CA 1
ATOM 824 C C . GLU A 1 106 ? 0.188 -2.202 -10.543 1.00 88.12 106 GLU A C 1
ATOM 826 O O . GLU A 1 106 ? 0.263 -1.116 -9.966 1.00 88.12 106 GLU A O 1
ATOM 831 N N . TYR A 1 107 ? 0.773 -2.422 -11.711 1.00 83.19 107 TYR A N 1
ATOM 832 C CA . TYR A 1 107 ? 1.402 -1.369 -12.489 1.00 83.19 107 TYR A CA 1
ATOM 833 C C . TYR A 1 107 ? 0.771 -1.308 -13.876 1.00 83.19 107 TYR A C 1
ATOM 835 O O . TYR A 1 107 ? 0.841 -2.259 -14.647 1.00 83.19 107 TYR A O 1
ATOM 843 N N . GLN A 1 108 ? 0.141 -0.185 -14.191 1.00 82.12 108 GLN A N 1
ATOM 844 C CA . GLN A 1 108 ? -0.472 0.070 -15.491 1.00 82.12 108 GLN A CA 1
ATOM 845 C C . GLN A 1 108 ? 0.371 1.089 -16.268 1.00 82.12 108 GLN A C 1
ATOM 847 O O . GLN A 1 108 ? 1.288 1.696 -15.716 1.00 82.12 108 GLN A O 1
ATOM 852 N N . GLU A 1 109 ? 0.061 1.308 -17.548 1.00 75.44 109 GLU A N 1
ATOM 853 C CA . GLU A 1 109 ? 0.794 2.265 -18.399 1.00 75.44 109 GLU A CA 1
ATOM 854 C C . GLU A 1 109 ? 0.879 3.665 -17.773 1.00 75.44 109 GLU A C 1
ATOM 856 O O . GLU A 1 109 ? 1.898 4.346 -17.870 1.00 75.44 109 GLU A O 1
ATOM 861 N N . THR A 1 110 ? -0.175 4.083 -17.068 1.00 71.44 110 THR A N 1
ATOM 862 C CA . THR A 1 110 ? -0.257 5.394 -16.414 1.00 71.44 110 THR A CA 1
ATOM 863 C C . THR A 1 110 ? 0.355 5.429 -15.010 1.00 71.44 110 THR A C 1
ATOM 865 O O . THR A 1 110 ? 0.282 6.462 -14.342 1.00 71.44 110 THR A O 1
ATOM 868 N N . GLY A 1 111 ? 0.949 4.327 -14.543 1.00 74.31 111 GLY A N 1
ATOM 869 C CA . GLY A 1 111 ? 1.613 4.215 -13.246 1.00 74.31 111 GLY A CA 1
ATOM 870 C C . GLY A 1 111 ? 1.026 3.132 -12.341 1.00 74.31 111 GLY A C 1
ATOM 871 O O . GLY A 1 111 ? 0.230 2.292 -12.757 1.00 74.31 111 GLY A O 1
ATOM 872 N N . MET A 1 112 ? 1.436 3.146 -11.072 1.00 75.38 112 MET A N 1
ATOM 873 C CA . MET A 1 112 ? 0.976 2.162 -10.094 1.00 75.38 112 MET A CA 1
ATOM 874 C C . MET A 1 112 ? -0.501 2.364 -9.769 1.00 75.38 112 MET A C 1
ATOM 876 O O . MET A 1 112 ? -0.947 3.484 -9.494 1.00 75.38 112 MET A O 1
ATOM 880 N N . VAL A 1 113 ? -1.226 1.252 -9.750 1.00 79.12 113 VAL A N 1
ATOM 881 C CA . VAL A 1 113 ? -2.641 1.190 -9.431 1.00 79.12 113 VAL A CA 1
ATOM 882 C C . VAL A 1 113 ? -2.872 0.247 -8.259 1.00 79.12 113 VAL A C 1
ATOM 884 O O . VAL A 1 113 ? -2.325 -0.849 -8.203 1.00 79.12 113 VAL A O 1
ATOM 887 N N . LEU A 1 114 ? -3.681 0.669 -7.295 1.00 78.62 114 LEU A N 1
ATOM 888 C CA . LEU A 1 114 ? -4.090 -0.178 -6.180 1.00 78.62 114 LEU A CA 1
ATOM 889 C C . LEU A 1 114 ? -5.497 -0.672 -6.445 1.00 78.62 114 LEU A C 1
ATOM 891 O O . LEU A 1 114 ? -6.380 0.151 -6.622 1.00 78.62 114 LEU A O 1
ATOM 895 N N . GLY A 1 115 ? -5.714 -1.976 -6.459 1.00 78.00 115 GLY A N 1
ATOM 896 C CA . GLY A 1 115 ? -7.044 -2.558 -6.375 1.00 78.00 115 GLY A CA 1
ATOM 897 C C . GLY A 1 115 ? -7.423 -2.729 -4.908 1.00 78.00 115 GLY A C 1
ATOM 898 O O . GLY A 1 115 ? -6.715 -3.423 -4.175 1.00 78.00 115 GLY A O 1
ATOM 899 N N . LEU A 1 116 ? -8.542 -2.148 -4.475 1.00 75.75 116 LEU A N 1
ATOM 900 C CA . LEU A 1 116 ? -9.161 -2.434 -3.177 1.00 75.75 116 LEU A CA 1
ATOM 901 C C . LEU A 1 116 ? -10.391 -3.306 -3.371 1.00 75.75 116 LEU A C 1
ATOM 903 O O . LEU A 1 116 ? -11.294 -2.894 -4.090 1.00 75.75 116 LEU A O 1
ATOM 907 N N . GLY A 1 117 ? -10.442 -4.461 -2.710 1.00 64.88 117 GLY A N 1
ATOM 908 C CA . GLY A 1 117 ? -11.596 -5.346 -2.802 1.00 64.88 117 GLY A CA 1
ATOM 909 C C . GLY A 1 117 ? -11.844 -6.152 -1.535 1.00 64.88 117 GLY A C 1
ATOM 910 O O . GLY A 1 117 ? -10.923 -6.540 -0.806 1.00 64.88 117 GLY A O 1
ATOM 911 N N . SER A 1 118 ? -13.127 -6.408 -1.266 1.00 57.19 118 SER A N 1
ATOM 912 C CA . SER A 1 118 ? -13.552 -7.388 -0.256 1.00 57.19 118 SER A CA 1
ATOM 913 C C . SER A 1 118 ? -13.620 -8.811 -0.835 1.00 57.19 118 SER A C 1
ATOM 915 O O . SER A 1 118 ? -13.492 -9.788 -0.091 1.00 57.19 118 SER A O 1
ATOM 917 N N . ARG A 1 119 ? -13.785 -8.900 -2.164 1.00 59.00 119 ARG A N 1
ATOM 918 C CA . ARG A 1 119 ? -13.876 -10.095 -3.013 1.00 59.00 119 ARG A CA 1
ATOM 919 C C . ARG A 1 119 ? -13.054 -9.881 -4.283 1.00 59.00 119 ARG A C 1
ATOM 921 O O . ARG A 1 119 ? -12.703 -8.752 -4.606 1.00 59.00 119 ARG A O 1
ATOM 928 N N . GLU A 1 120 ? -12.756 -10.970 -4.981 1.00 53.81 120 GLU A N 1
ATOM 929 C CA . GLU A 1 120 ? -11.900 -10.976 -6.174 1.00 53.81 120 GLU A CA 1
ATOM 930 C C . GLU A 1 120 ? -12.519 -10.271 -7.396 1.00 53.81 120 GLU A C 1
ATOM 932 O O . GLU A 1 120 ? -11.793 -10.001 -8.345 1.00 53.81 120 GLU A O 1
ATOM 937 N N . ASP A 1 121 ? -13.802 -9.897 -7.336 1.00 57.12 121 ASP A N 1
ATOM 938 C CA . ASP A 1 121 ? -14.522 -9.228 -8.431 1.00 57.12 121 ASP A CA 1
ATOM 939 C C . ASP A 1 121 ? -14.885 -7.754 -8.132 1.00 57.12 121 ASP A C 1
ATOM 941 O O . ASP A 1 121 ? -15.285 -7.025 -9.034 1.00 57.12 121 ASP A O 1
ATOM 945 N N . ASP A 1 122 ? -14.707 -7.285 -6.890 1.00 61.66 122 ASP A N 1
ATOM 946 C CA . ASP A 1 122 ? -15.105 -5.936 -6.445 1.00 61.66 122 ASP A CA 1
ATOM 947 C C . ASP A 1 122 ? -13.875 -5.041 -6.236 1.00 61.66 122 ASP A C 1
ATOM 949 O O . ASP A 1 122 ? -13.574 -4.643 -5.109 1.00 61.66 122 ASP A O 1
ATOM 953 N N . TRP A 1 123 ? -13.126 -4.758 -7.306 1.00 63.41 123 TRP A N 1
ATOM 954 C CA . TRP A 1 123 ? -11.927 -3.921 -7.222 1.00 63.41 123 TRP A CA 1
ATOM 955 C C . TRP A 1 123 ? -12.217 -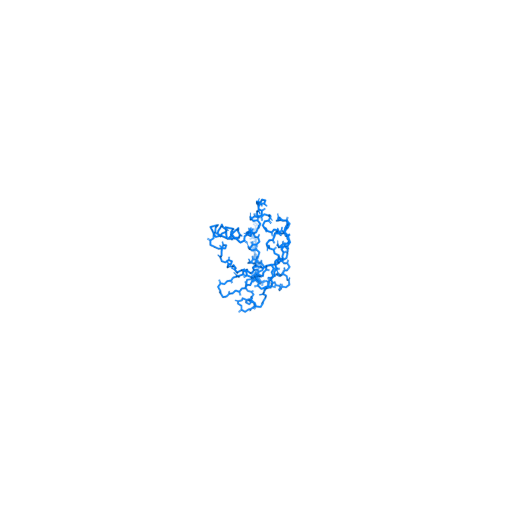2.458 -7.517 1.00 63.41 123 TRP A C 1
ATOM 957 O O . TRP A 1 123 ? -12.775 -2.105 -8.555 1.00 63.41 123 TRP A O 1
ATOM 967 N N . VAL A 1 124 ? -11.734 -1.588 -6.636 1.00 63.59 124 VAL A N 1
ATOM 968 C CA . VAL A 1 124 ? -11.633 -0.157 -6.912 1.00 63.59 124 VAL A CA 1
ATOM 969 C C . VAL A 1 124 ? -10.179 0.224 -7.130 1.00 63.59 124 VAL A C 1
ATOM 971 O O . VAL A 1 124 ? -9.331 -0.113 -6.307 1.00 63.59 124 VAL A O 1
ATOM 974 N N . PHE A 1 125 ? -9.905 0.915 -8.235 1.00 61.69 125 PHE A N 1
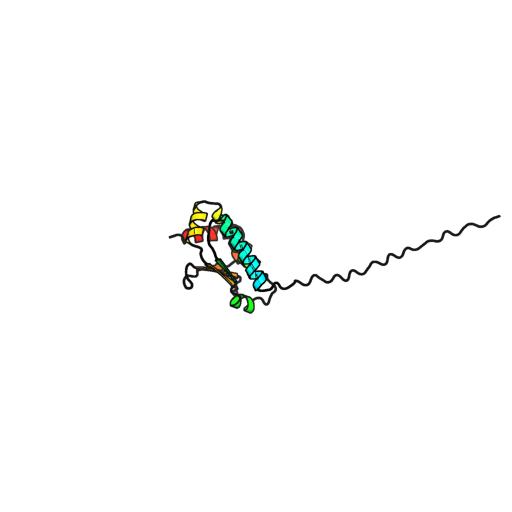ATOM 975 C CA . PHE A 1 125 ? -8.558 1.231 -8.703 1.00 61.69 125 PHE A CA 1
ATOM 976 C C . PHE A 1 125 ? -8.098 2.637 -8.283 1.00 61.69 125 PHE A C 1
ATOM 978 O O . PHE A 1 125 ? -8.829 3.612 -8.463 1.00 61.69 125 PHE A O 1
ATOM 985 N N . PHE A 1 126 ? -6.863 2.759 -7.781 1.00 66.31 126 PHE A N 1
ATOM 986 C CA . PHE A 1 126 ? -6.268 4.040 -7.362 1.00 66.31 126 PHE A CA 1
ATOM 987 C C . PHE A 1 126 ? -4.902 4.272 -7.967 1.00 66.31 126 PHE A C 1
ATOM 989 O O . PHE A 1 126 ? -3.989 3.494 -7.722 1.00 66.31 126 PHE A O 1
ATOM 996 N N . TYR A 1 127 ? -4.718 5.409 -8.627 1.00 63.75 127 TYR A N 1
ATOM 997 C CA . TYR A 1 127 ? -3.421 5.810 -9.159 1.00 63.75 127 TYR A CA 1
ATOM 998 C C . TYR A 1 127 ? -2.529 6.395 -8.062 1.00 63.75 127 TYR A C 1
ATOM 1000 O O . TYR A 1 127 ? -2.872 7.401 -7.439 1.00 63.75 127 TYR A O 1
ATOM 1008 N N . SER A 1 128 ? -1.360 5.795 -7.841 1.00 58.75 128 SER A N 1
ATOM 1009 C CA . SER A 1 128 ? -0.430 6.207 -6.783 1.00 58.75 128 SER A CA 1
ATOM 1010 C C . SER A 1 128 ? 0.348 7.484 -7.077 1.00 58.75 128 SER A C 1
ATOM 1012 O O . SER A 1 128 ? 0.958 8.038 -6.161 1.00 58.75 128 SER A O 1
ATOM 1014 N N . THR A 1 129 ? 0.300 7.991 -8.316 1.00 56.59 129 THR A N 1
ATOM 1015 C CA . THR A 1 129 ? 0.851 9.315 -8.670 1.00 56.59 129 THR A CA 1
ATOM 1016 C C . THR A 1 129 ? 0.252 10.426 -7.794 1.00 56.59 129 THR A C 1
ATOM 1018 O O . THR A 1 129 ? 0.777 11.528 -7.713 1.00 56.59 129 THR A O 1
ATOM 1021 N N . ALA A 1 130 ? -0.859 10.121 -7.120 1.00 51.66 130 ALA A N 1
ATOM 1022 C CA . ALA A 1 130 ? -1.421 10.787 -5.955 1.00 51.66 130 ALA A CA 1
ATOM 1023 C C . ALA A 1 130 ? -0.416 11.434 -4.986 1.00 51.66 130 ALA A C 1
ATOM 1025 O O . ALA A 1 130 ? -0.569 12.608 -4.660 1.00 51.66 130 ALA A O 1
ATOM 1026 N N . TRP A 1 131 ? 0.586 10.686 -4.510 1.00 49.81 131 TRP A N 1
ATOM 1027 C CA . TRP A 1 131 ? 1.495 11.174 -3.462 1.00 49.81 131 TRP A CA 1
ATOM 1028 C C . TRP A 1 131 ? 2.482 12.221 -3.976 1.00 49.81 131 TRP A C 1
ATOM 1030 O O . TRP A 1 131 ? 2.820 13.156 -3.255 1.00 49.81 131 TRP A O 1
ATOM 1040 N N . GLU A 1 132 ? 2.878 12.119 -5.244 1.00 54.19 132 GLU A N 1
ATOM 1041 C CA . GLU A 1 132 ? 3.709 13.128 -5.907 1.00 54.19 132 GLU A CA 1
ATOM 1042 C C . GLU A 1 132 ? 2.946 14.443 -6.134 1.00 54.19 132 GLU A C 1
ATOM 1044 O O . GLU A 1 132 ? 3.554 15.497 -6.300 1.00 54.19 132 GLU A O 1
ATOM 1049 N N . ARG A 1 133 ? 1.605 14.411 -6.095 1.00 58.06 133 ARG A N 1
ATOM 1050 C CA . ARG A 1 133 ? 0.734 15.583 -6.289 1.00 58.06 133 ARG A CA 1
ATOM 1051 C C . ARG A 1 133 ? 0.429 16.362 -5.001 1.00 58.06 133 ARG A C 1
ATOM 1053 O O . ARG A 1 133 ? -0.336 17.323 -5.052 1.00 58.06 133 ARG A O 1
ATOM 1060 N N . GLY A 1 134 ? 1.032 15.993 -3.868 1.00 60.88 134 GLY A N 1
ATOM 1061 C CA . GLY A 1 134 ? 0.978 16.759 -2.619 1.00 60.88 134 GLY A CA 1
ATOM 1062 C C . GLY A 1 134 ? -0.221 16.463 -1.693 1.00 60.88 134 GLY A C 1
ATOM 1063 O O . GLY A 1 134 ? -1.082 15.632 -1.999 1.00 60.88 134 GLY A O 1
ATOM 1064 N N . PRO A 1 135 ? -0.294 17.145 -0.530 1.00 66.12 135 PRO A N 1
ATOM 1065 C CA . PRO A 1 135 ? -1.212 16.821 0.574 1.00 66.12 135 PRO A CA 1
ATOM 1066 C C . PRO A 1 135 ? -2.702 16.961 0.226 1.00 66.12 135 PRO A C 1
ATOM 1068 O O . PRO A 1 135 ? -3.549 16.290 0.814 1.00 66.12 135 PRO A O 1
ATOM 1071 N N . GLU A 1 136 ? -3.054 17.786 -0.764 1.00 69.31 136 GLU A N 1
ATOM 1072 C CA . GLU A 1 136 ? -4.446 17.926 -1.203 1.00 69.31 136 GLU A CA 1
ATOM 1073 C C . GLU A 1 136 ? -5.029 16.628 -1.766 1.00 69.31 136 GLU A C 1
ATOM 1075 O O . GLU A 1 136 ? -6.229 16.374 -1.625 1.00 69.31 136 GLU A O 1
ATOM 1080 N N . TYR A 1 137 ? -4.193 15.801 -2.397 1.00 66.31 137 TYR A N 1
ATOM 1081 C CA . TYR A 1 137 ? -4.639 14.534 -2.955 1.00 66.31 137 TYR A CA 1
ATOM 1082 C C . TYR A 1 137 ? -4.877 13.491 -1.859 1.00 66.31 137 TYR A C 1
ATOM 1084 O O . TYR A 1 137 ? -5.863 12.762 -1.935 1.00 66.31 137 TYR A O 1
ATOM 1092 N N . ALA A 1 138 ? -4.047 13.467 -0.808 1.00 65.00 138 ALA A N 1
ATOM 1093 C CA . ALA A 1 138 ? -4.269 12.611 0.360 1.00 65.00 138 ALA A CA 1
ATOM 1094 C C . ALA A 1 138 ? -5.650 12.876 0.984 1.00 65.00 138 ALA A C 1
ATOM 1096 O O . ALA A 1 138 ? -6.416 11.943 1.207 1.00 65.00 138 ALA A O 1
ATOM 1097 N N . ARG A 1 139 ? -6.031 14.152 1.117 1.00 71.56 139 ARG A N 1
ATOM 1098 C CA . ARG A 1 139 ? -7.360 14.560 1.598 1.00 71.56 139 ARG A CA 1
ATOM 1099 C C . ARG A 1 139 ? -8.498 14.175 0.643 1.00 71.56 139 ARG A C 1
ATOM 1101 O O . ARG A 1 139 ? -9.590 13.828 1.082 1.00 71.56 139 ARG A O 1
ATOM 1108 N N . LYS A 1 140 ? -8.287 14.226 -0.681 1.00 73.25 140 LYS A N 1
ATOM 1109 C CA . LYS A 1 140 ? -9.279 13.723 -1.658 1.00 73.25 140 LYS A CA 1
ATOM 1110 C C . LYS A 1 140 ? -9.471 12.215 -1.532 1.00 73.25 140 LYS A C 1
ATOM 1112 O O . LYS A 1 140 ? -10.605 11.752 -1.603 1.00 73.25 140 LYS A O 1
ATOM 1117 N N . LEU A 1 141 ? -8.377 11.483 -1.350 1.00 69.50 141 LEU A N 1
ATOM 1118 C CA . LEU A 1 141 ? -8.371 10.038 -1.171 1.00 69.50 141 LEU A CA 1
ATOM 1119 C C . LEU A 1 141 ? -9.091 9.644 0.126 1.00 69.50 141 LEU A C 1
ATOM 1121 O O . LEU A 1 141 ? -9.972 8.791 0.089 1.00 69.50 141 LEU A O 1
ATOM 1125 N N . GLU A 1 142 ? -8.795 10.326 1.232 1.00 71.06 142 GLU A N 1
ATOM 1126 C CA . GLU A 1 142 ? -9.508 10.199 2.507 1.00 71.06 142 GLU A CA 1
ATOM 1127 C C . GLU A 1 142 ? -11.012 10.461 2.347 1.00 71.06 142 GLU A C 1
ATOM 1129 O O . GLU A 1 142 ? -11.819 9.569 2.599 1.00 71.06 142 GLU A O 1
ATOM 1134 N N . ASN A 1 143 ? -11.397 11.635 1.830 1.00 76.56 143 ASN A N 1
ATOM 1135 C CA . ASN A 1 143 ? -12.802 11.997 1.604 1.00 76.56 143 ASN A CA 1
ATOM 1136 C C . ASN A 1 143 ? -13.541 10.980 0.735 1.00 76.56 143 ASN A C 1
ATOM 1138 O O . ASN A 1 143 ? -14.731 10.735 0.914 1.00 76.56 143 ASN A O 1
ATOM 1142 N N . TRP A 1 144 ? -12.857 10.431 -0.261 1.00 73.31 144 TRP A N 1
ATOM 1143 C CA . TRP A 1 144 ? -13.434 9.436 -1.140 1.00 73.31 144 TRP A CA 1
ATOM 1144 C C . TRP A 1 144 ? -13.589 8.080 -0.433 1.00 73.31 144 TRP A C 1
ATOM 1146 O O . TRP A 1 144 ? -14.637 7.457 -0.573 1.00 73.31 144 TR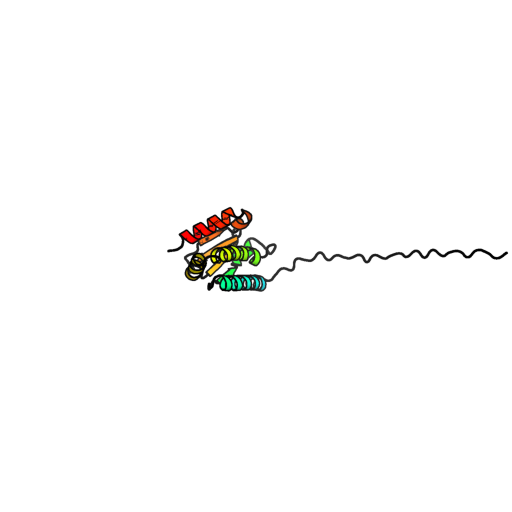P A O 1
ATOM 1156 N N . MET A 1 145 ? -12.619 7.646 0.381 1.00 70.69 145 MET A N 1
ATOM 1157 C CA . MET A 1 145 ? -12.741 6.401 1.153 1.00 70.69 145 MET A CA 1
ATOM 1158 C C . MET A 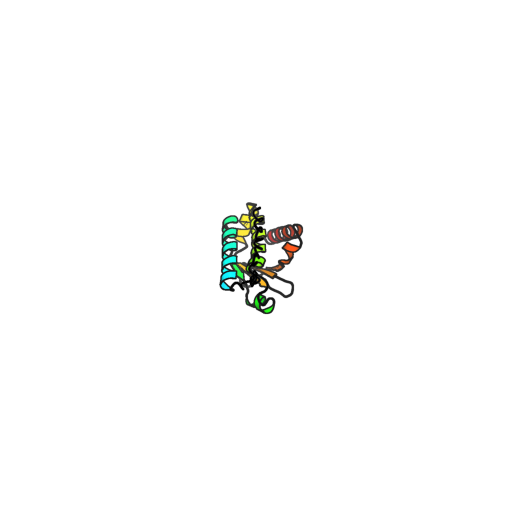1 145 ? -13.871 6.501 2.170 1.00 70.69 145 MET A C 1
ATOM 1160 O O . MET A 1 145 ? -14.665 5.575 2.288 1.00 70.69 145 MET A O 1
ATOM 1164 N N . LEU A 1 146 ? -14.011 7.653 2.825 1.00 69.44 146 LEU A N 1
ATOM 1165 C CA . LEU A 1 146 ? -15.137 7.915 3.717 1.00 69.44 146 LEU A CA 1
ATOM 1166 C C . LEU A 1 146 ? -16.488 7.829 2.984 1.00 69.44 146 LEU A C 1
ATOM 1168 O O . LEU A 1 146 ? -17.453 7.342 3.558 1.00 69.44 146 LEU A O 1
ATOM 1172 N N . LYS A 1 147 ? -16.567 8.216 1.701 1.00 71.69 147 LYS A N 1
ATOM 1173 C CA . LYS A 1 147 ? -17.791 8.071 0.883 1.00 71.69 147 LYS A CA 1
ATOM 1174 C C . LYS A 1 147 ? -18.109 6.635 0.473 1.00 71.69 147 LYS A C 1
ATOM 1176 O O . LYS A 1 147 ? -19.252 6.362 0.126 1.00 71.69 147 LYS A O 1
ATOM 1181 N N . LEU A 1 148 ? -17.121 5.744 0.458 1.00 64.88 148 LEU A N 1
ATOM 1182 C CA . LEU A 1 148 ? -17.352 4.320 0.216 1.00 64.88 148 LEU A CA 1
ATOM 1183 C C . LEU A 1 148 ? -17.799 3.566 1.472 1.00 64.88 148 LEU A C 1
ATOM 1185 O O . LEU A 1 148 ? -18.104 2.377 1.377 1.00 64.88 148 LEU A O 1
ATOM 1189 N N . ALA A 1 149 ? -17.817 4.217 2.639 1.00 59.69 149 ALA A N 1
ATOM 1190 C CA . ALA A 1 149 ? -18.353 3.618 3.848 1.00 59.69 149 ALA A CA 1
ATOM 1191 C C . ALA A 1 149 ? -19.873 3.400 3.682 1.00 59.69 149 ALA A C 1
ATOM 1193 O O . ALA A 1 149 ? -20.578 4.369 3.394 1.00 59.69 149 ALA A O 1
ATOM 1194 N N . PRO A 1 150 ? -20.371 2.156 3.817 1.00 55.31 150 PRO A N 1
ATOM 1195 C CA . PRO A 1 150 ? -21.805 1.886 3.846 1.00 55.31 150 PRO A CA 1
ATOM 1196 C C . PRO A 1 150 ? -22.476 2.462 5.098 1.00 55.31 150 PRO A C 1
ATOM 1198 O O . PRO A 1 150 ? -21.793 2.566 6.148 1.00 55.31 150 PRO A O 1
#

Foldseek 3Di:
DDDDDDDDDDPPPPPDPPPPPPPPDPPQDDQVRLLVLLVVLVVVLCVLLVAQADEDEPVVQCVVAPVGPDRLSVLSSVVSVLLSVLSVDPVSSVLRRPFHHYWYWGADPQGIWIFGDPDPVRTDIDHSVLVVVDDVSSVVVSVVSVVVPD

pLDDT: mean 75.66, std 14.71, range [42.19, 97.44]

Secondary structure (DSSP, 8-state):
--PPP----------------------PPPHHHHHHHHHHHHHHHHHHHT---EEEE-HHHHHHH-SSSS-HHHHHHHHHHHHHHHTTSHHHHHHHHHH-SEEEEEEETTEEEEEEESSTT--EEEEGGGGGG-HHHHHHHHHHHHHT--

Radius of gyration: 26.68 Å; chains: 1; bounding box: 110×36×35 Å

Sequence (150 aa):
MRPPRLASLLLLTFALPALAGDAPGTRKVSRREEQRLLDEAVKRTNAACGAAMRMRIDWSTWAAQDPGERRPHEGCSAFLKVVEHICETSEGQGYMRRMLKTVRCEYQETGMVLGLGSREDDWVFFYSTAWERGPEYARKLENWMLKLAP

Organism: NCBI:txid83449